Protein AF-A0A7V8LRT5-F1 (afdb_monomer)

Structure (mmCIF, N/CA/C/O backbone):
data_AF-A0A7V8LRT5-F1
#
_entry.id   AF-A0A7V8LRT5-F1
#
loop_
_atom_site.group_PDB
_atom_site.id
_atom_site.type_symbol
_atom_site.label_atom_id
_atom_site.label_alt_id
_atom_site.label_comp_id
_atom_site.label_asym_id
_atom_site.label_entity_id
_atom_site.label_seq_id
_atom_site.pdbx_PDB_ins_code
_atom_site.Cartn_x
_atom_site.Cartn_y
_atom_site.Cartn_z
_atom_site.occupancy
_atom_site.B_iso_or_equiv
_atom_site.auth_seq_id
_atom_site.auth_comp_id
_atom_site.auth_asym_id
_atom_site.auth_atom_id
_atom_site.pdbx_PDB_model_num
ATOM 1 N N . MET A 1 1 ? -10.948 -13.699 -1.703 1.00 36.94 1 MET A N 1
ATOM 2 C CA . MET A 1 1 ? -11.092 -12.407 -0.991 1.00 36.94 1 MET A CA 1
ATOM 3 C C . MET A 1 1 ? -9.729 -11.999 -0.450 1.00 36.94 1 MET A C 1
ATOM 5 O O . MET A 1 1 ? -9.305 -12.529 0.569 1.00 36.94 1 MET A O 1
ATOM 9 N N . SER A 1 2 ? -9.015 -11.124 -1.156 1.00 46.06 2 SER A N 1
ATOM 10 C CA . SER A 1 2 ? -7.728 -10.580 -0.719 1.00 46.06 2 SER A CA 1
ATOM 11 C C . SER A 1 2 ? -7.971 -9.452 0.292 1.00 46.06 2 SER A C 1
ATOM 13 O O . SER A 1 2 ? -8.409 -8.362 -0.050 1.00 46.06 2 SER A O 1
ATOM 15 N N . GLY A 1 3 ? -7.767 -9.752 1.574 1.00 63.62 3 GLY A N 1
ATOM 16 C CA . GLY A 1 3 ? -7.975 -8.839 2.698 1.00 63.62 3 GLY A CA 1
ATOM 17 C C . GLY A 1 3 ? -7.596 -9.521 4.014 1.00 63.62 3 GLY A C 1
ATOM 18 O O . GLY A 1 3 ? -7.470 -10.744 4.063 1.00 63.62 3 GLY A O 1
ATOM 19 N N . VAL A 1 4 ? -7.385 -8.757 5.092 1.00 78.19 4 VAL A N 1
ATOM 20 C CA . VAL A 1 4 ? -7.057 -9.359 6.398 1.00 78.19 4 VAL A CA 1
ATOM 21 C C . VAL A 1 4 ? -8.313 -10.023 6.986 1.00 78.19 4 VAL A C 1
ATOM 23 O O . VAL A 1 4 ? -9.300 -9.319 7.219 1.00 78.19 4 VAL A O 1
ATOM 26 N N . PRO A 1 5 ? -8.308 -11.340 7.284 1.00 85.38 5 PRO A N 1
ATOM 27 C CA . PRO A 1 5 ? -9.491 -12.031 7.793 1.00 85.38 5 PRO A CA 1
ATOM 28 C C . PRO A 1 5 ? -10.059 -11.381 9.062 1.00 85.38 5 PRO A C 1
ATOM 30 O O . PRO A 1 5 ? -9.326 -11.125 10.024 1.00 85.38 5 PRO A O 1
ATOM 33 N N . GLY A 1 6 ? -11.373 -11.134 9.064 1.00 89.56 6 GLY A N 1
ATOM 34 C CA . GLY A 1 6 ? -12.097 -10.469 10.158 1.00 89.56 6 GLY A CA 1
ATOM 35 C C . GLY A 1 6 ? -12.182 -8.940 10.047 1.00 89.56 6 GLY A C 1
ATOM 36 O O . GLY A 1 6 ? -12.824 -8.305 10.889 1.00 89.56 6 GLY A O 1
ATOM 37 N N . TYR A 1 7 ? -11.587 -8.358 9.003 1.00 92.12 7 TYR A N 1
ATOM 38 C CA . TYR A 1 7 ? -11.593 -6.924 8.729 1.00 92.12 7 TYR A CA 1
ATOM 39 C C . TYR A 1 7 ? -12.124 -6.654 7.323 1.00 92.12 7 TYR A C 1
ATOM 41 O O . TYR A 1 7 ? -12.018 -7.492 6.429 1.00 92.12 7 TYR A O 1
ATOM 49 N N . ARG A 1 8 ? -12.732 -5.484 7.128 1.00 93.25 8 ARG A N 1
ATOM 50 C CA . ARG A 1 8 ? -13.261 -5.047 5.833 1.00 93.25 8 ARG A CA 1
ATOM 51 C C . ARG A 1 8 ? -12.863 -3.603 5.580 1.00 93.25 8 ARG A C 1
ATOM 53 O O . ARG A 1 8 ? -12.908 -2.782 6.497 1.00 93.25 8 ARG A O 1
ATOM 60 N N . ALA A 1 9 ? -12.529 -3.302 4.336 1.00 94.50 9 ALA A N 1
ATOM 61 C CA . ALA A 1 9 ? -12.428 -1.936 3.858 1.00 94.50 9 ALA A CA 1
ATOM 62 C C . ALA A 1 9 ? -13.776 -1.478 3.272 1.00 94.50 9 ALA A C 1
ATOM 64 O O . ALA A 1 9 ? -14.638 -2.288 2.922 1.00 94.50 9 ALA A O 1
ATOM 65 N N . SER A 1 10 ? -13.990 -0.172 3.219 1.00 94.44 10 SER A N 1
ATOM 66 C CA . SER A 1 10 ? -15.108 0.468 2.517 1.00 94.44 10 SER A CA 1
ATOM 67 C C . SER A 1 10 ? -14.552 1.355 1.413 1.00 94.44 10 SER A C 1
ATOM 69 O O . SER A 1 10 ? -13.423 1.819 1.541 1.00 94.44 10 SER A O 1
ATOM 71 N N . ALA A 1 11 ? -15.337 1.615 0.366 1.00 93.50 11 ALA A N 1
ATOM 72 C CA . ALA A 1 11 ? -14.891 2.425 -0.769 1.00 93.50 11 ALA A CA 1
ATOM 73 C C . ALA A 1 11 ? -14.444 3.845 -0.364 1.00 93.50 11 ALA A C 1
ATOM 75 O O . ALA A 1 11 ? -13.592 4.426 -1.021 1.00 93.50 11 ALA A O 1
ATOM 76 N N . SER A 1 12 ? -14.938 4.377 0.759 1.00 94.44 12 SER A N 1
ATOM 77 C CA . SER A 1 12 ? -14.547 5.685 1.296 1.00 94.44 12 SER A CA 1
ATOM 78 C C . SER A 1 12 ? -13.233 5.692 2.095 1.00 94.44 12 SER A C 1
ATOM 80 O O . SER A 1 12 ? -12.860 6.723 2.649 1.00 94.44 12 SER A O 1
ATOM 82 N N . GLY A 1 13 ? -12.526 4.562 2.205 1.00 93.25 13 GLY A N 1
ATOM 83 C CA . GLY A 1 13 ? -11.255 4.481 2.936 1.00 93.25 13 GLY A CA 1
ATOM 84 C C . GLY A 1 13 ? -11.390 4.159 4.430 1.00 93.25 13 GLY A C 1
ATOM 85 O O . GLY A 1 13 ? -10.413 4.232 5.178 1.00 93.25 13 GLY A O 1
ATOM 86 N N . LEU A 1 14 ? -12.585 3.790 4.910 1.00 94.69 14 LEU A N 1
ATOM 87 C CA . LEU A 1 14 ? -12.769 3.350 6.298 1.00 94.69 14 LEU A CA 1
ATOM 88 C C . LEU A 1 14 ? -12.472 1.858 6.449 1.00 94.69 14 LEU A C 1
ATOM 90 O O . LEU A 1 14 ? -12.999 1.032 5.698 1.00 94.69 14 LEU A O 1
ATOM 94 N N . ILE A 1 15 ? -11.690 1.516 7.474 1.00 95.62 15 ILE A N 1
ATOM 95 C CA . ILE A 1 15 ? -11.393 0.135 7.858 1.00 95.62 15 ILE A CA 1
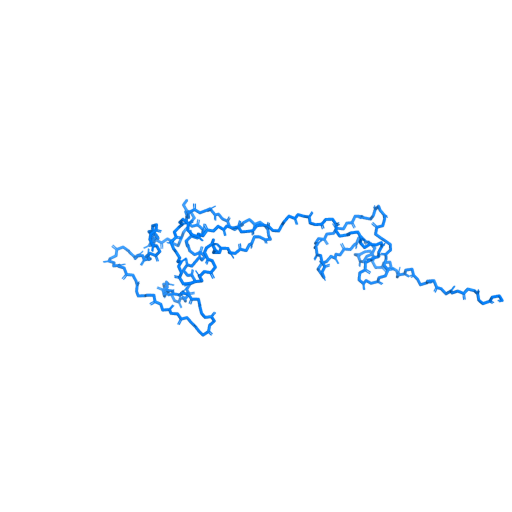ATOM 96 C C . ILE A 1 15 ? -12.227 -0.237 9.081 1.00 95.62 15 ILE A C 1
ATOM 98 O O . ILE A 1 15 ? -12.214 0.461 10.095 1.00 95.62 15 ILE A O 1
ATOM 102 N N . ARG A 1 16 ? -12.944 -1.357 9.004 1.00 94.81 16 ARG A N 1
ATOM 103 C CA . ARG A 1 16 ? -13.814 -1.855 10.075 1.00 94.81 16 ARG A CA 1
ATOM 104 C C . ARG A 1 16 ? -13.458 -3.280 10.467 1.00 94.81 16 ARG A C 1
ATOM 106 O O . ARG A 1 16 ? -13.120 -4.106 9.621 1.00 94.81 16 ARG A O 1
ATOM 113 N N . SER A 1 17 ? -13.560 -3.567 11.758 1.00 93.31 17 SER A N 1
ATOM 114 C CA . SER A 1 17 ? -13.656 -4.937 12.259 1.00 93.31 17 SER A CA 1
ATOM 115 C C . SER A 1 17 ? -15.112 -5.407 12.191 1.00 93.31 17 SER A C 1
ATOM 117 O O . SER A 1 17 ? -15.998 -4.673 11.752 1.00 93.31 17 SER A O 1
ATOM 119 N N . ARG A 1 18 ? -15.392 -6.612 12.697 1.00 90.62 18 ARG A N 1
ATOM 120 C CA . ARG A 1 18 ? -16.772 -7.086 12.886 1.00 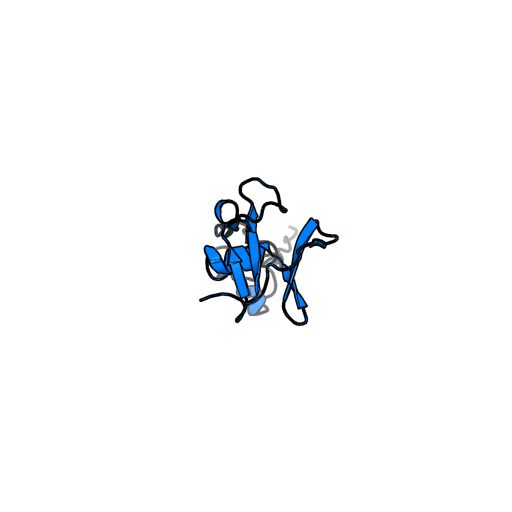90.62 18 ARG A CA 1
ATOM 121 C C . ARG A 1 18 ? -17.632 -6.153 13.754 1.00 90.62 18 ARG A C 1
ATOM 123 O O . ARG A 1 18 ? -18.842 -6.143 13.579 1.00 90.62 18 ARG A O 1
ATOM 130 N N . ARG A 1 19 ? -17.037 -5.420 14.704 1.00 91.69 19 ARG A N 1
ATOM 131 C CA . ARG A 1 19 ? -17.783 -4.672 15.736 1.00 91.69 19 ARG A CA 1
ATOM 132 C C . ARG A 1 19 ? -17.789 -3.158 15.543 1.00 91.69 19 ARG A C 1
ATOM 134 O O . ARG A 1 19 ? -18.681 -2.503 16.060 1.00 91.69 19 ARG A O 1
ATOM 141 N N . ARG A 1 20 ? -16.775 -2.587 14.882 1.00 94.31 20 ARG A N 1
ATOM 142 C CA . ARG A 1 20 ? -16.607 -1.126 14.802 1.00 94.31 20 ARG A CA 1
ATOM 143 C C . ARG A 1 20 ? -15.721 -0.685 13.646 1.00 94.31 20 ARG A C 1
ATOM 145 O O . ARG A 1 20 ?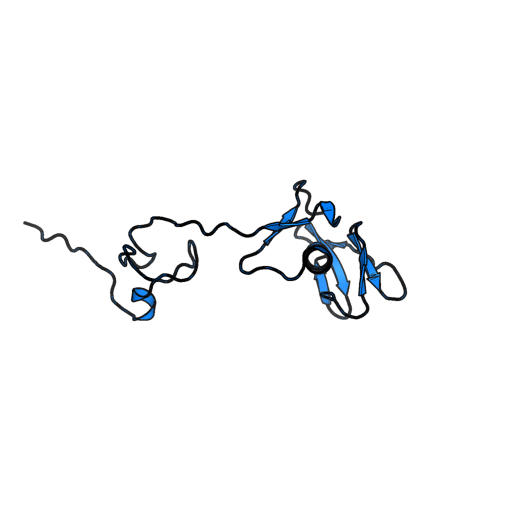 -14.890 -1.458 13.165 1.00 94.31 20 ARG A O 1
ATOM 152 N N . ILE A 1 21 ? -15.837 0.590 13.289 1.00 96.50 21 ILE A N 1
ATOM 153 C CA . ILE A 1 21 ? -14.829 1.304 12.498 1.00 96.50 21 ILE A CA 1
ATOM 154 C C . ILE A 1 21 ? -13.588 1.501 13.375 1.00 96.50 21 ILE A C 1
ATOM 156 O O . ILE A 1 21 ? -13.686 1.830 14.558 1.00 96.50 21 ILE A O 1
ATOM 160 N N . LEU A 1 22 ? -12.414 1.225 12.817 1.00 96.56 22 LEU A N 1
ATOM 161 C CA . LEU A 1 22 ? -11.146 1.341 13.522 1.00 96.56 22 LEU A CA 1
ATOM 162 C C . LEU A 1 22 ? -10.598 2.761 13.407 1.00 96.56 22 LEU A C 1
ATOM 164 O O . LEU A 1 22 ? -10.683 3.387 12.351 1.00 96.56 22 LEU A O 1
ATOM 168 N N . LYS A 1 23 ? -9.984 3.239 14.493 1.00 97.31 23 LYS A N 1
ATOM 169 C CA . LYS A 1 23 ? -9.259 4.509 14.497 1.00 97.31 23 LYS A CA 1
ATOM 170 C C . LYS A 1 23 ? -8.064 4.411 13.551 1.00 97.31 23 LYS A C 1
ATOM 172 O O . LYS A 1 23 ? -7.252 3.491 13.666 1.00 97.31 23 LYS A O 1
ATOM 177 N N . GLN A 1 24 ? -7.971 5.378 12.648 1.00 97.62 24 GLN A N 1
ATOM 178 C CA . GLN A 1 24 ? -6.845 5.554 11.742 1.00 97.62 24 GLN A CA 1
ATOM 179 C C . GLN A 1 24 ? -6.033 6.770 12.190 1.00 97.62 24 GLN A C 1
ATOM 181 O O . GLN A 1 24 ? -6.593 7.705 12.764 1.00 97.62 24 GLN A O 1
ATOM 186 N N . TRP A 1 25 ? -4.729 6.761 11.949 1.00 98.25 25 TRP A N 1
ATOM 187 C CA . TRP A 1 25 ? -3.837 7.878 12.267 1.00 98.25 25 TRP A CA 1
ATOM 188 C C . TRP A 1 25 ? -2.822 8.084 11.148 1.00 98.25 25 TRP A C 1
ATOM 190 O O . TRP A 1 25 ? -2.569 7.167 10.371 1.00 98.25 25 TRP A O 1
ATOM 200 N N . VAL A 1 26 ? -2.251 9.281 11.060 1.00 98.06 26 VAL A N 1
ATOM 201 C CA . VAL A 1 26 ? -1.156 9.588 10.133 1.00 98.06 26 VAL A CA 1
ATOM 202 C C . VAL A 1 26 ? 0.164 9.312 10.848 1.00 98.06 26 VAL A C 1
ATOM 204 O O . VAL A 1 26 ? 0.326 9.697 12.006 1.00 98.06 26 VAL A O 1
ATOM 207 N N . ASP A 1 27 ? 1.072 8.581 10.206 1.00 94.81 27 ASP A N 1
ATOM 208 C CA . ASP A 1 27 ? 2.414 8.336 10.742 1.00 94.81 27 ASP A CA 1
ATOM 209 C C . ASP A 1 27 ? 3.402 9.464 10.385 1.00 94.81 27 ASP A C 1
ATOM 211 O O . ASP A 1 27 ? 3.073 10.385 9.640 1.00 94.81 27 ASP A O 1
ATOM 215 N N . GLY A 1 28 ? 4.640 9.381 10.886 1.00 95.00 28 GLY A N 1
ATOM 216 C CA . GLY A 1 28 ? 5.685 10.374 10.593 1.00 95.00 28 GLY A CA 1
ATOM 217 C C . GLY A 1 28 ? 6.094 10.472 9.115 1.00 95.00 28 GLY A C 1
ATOM 218 O O . GLY A 1 28 ? 6.806 11.397 8.750 1.00 95.00 28 GLY A O 1
ATOM 219 N N . SER A 1 29 ? 5.641 9.548 8.258 1.00 91.94 29 SER A N 1
ATOM 220 C CA . SER A 1 29 ? 5.865 9.578 6.806 1.00 91.94 29 SER A CA 1
ATOM 221 C C . SER A 1 29 ? 4.686 10.161 6.016 1.00 91.94 29 SER A C 1
ATOM 223 O O . SER A 1 29 ? 4.706 10.162 4.784 1.00 91.94 29 SER A O 1
ATOM 225 N N . GLY A 1 30 ? 3.647 10.644 6.707 1.00 95.19 30 GLY A N 1
ATOM 226 C CA . GLY A 1 30 ? 2.452 11.203 6.077 1.00 95.19 30 GLY A CA 1
ATOM 227 C C . GLY A 1 30 ? 1.487 10.145 5.536 1.00 95.19 30 GLY A C 1
ATOM 228 O O . GLY A 1 30 ? 0.655 10.457 4.689 1.00 95.19 30 GLY A O 1
ATOM 229 N N . LEU A 1 31 ? 1.574 8.891 5.995 1.00 95.94 31 LEU A N 1
ATOM 230 C CA . LEU A 1 31 ? 0.714 7.800 5.530 1.00 95.94 31 LEU A CA 1
ATOM 231 C C . LEU A 1 31 ? -0.333 7.429 6.583 1.00 95.94 31 LEU A C 1
ATOM 233 O O . LEU A 1 31 ? -0.016 7.256 7.763 1.00 95.94 31 LEU A O 1
ATOM 237 N N . LYS A 1 32 ? -1.589 7.229 6.154 1.00 97.38 32 LYS A N 1
ATOM 238 C CA . LYS A 1 32 ? -2.640 6.708 7.043 1.00 97.38 32 LYS A CA 1
ATOM 239 C C . LYS A 1 32 ? -2.373 5.250 7.414 1.00 97.38 32 LYS A C 1
ATOM 241 O O . LYS A 1 32 ? -2.184 4.386 6.551 1.00 97.38 32 LYS A O 1
ATOM 246 N N . ARG A 1 33 ? -2.431 4.969 8.713 1.00 97.75 33 ARG A N 1
ATOM 247 C CA . ARG A 1 33 ? -2.299 3.649 9.325 1.00 97.75 33 ARG A CA 1
ATOM 248 C C . ARG A 1 33 ? -3.505 3.292 10.174 1.00 97.75 33 ARG A C 1
ATOM 250 O O . ARG A 1 33 ? -4.227 4.155 10.662 1.00 97.75 33 ARG A O 1
ATOM 257 N N . VAL A 1 34 ? -3.684 1.993 10.366 1.00 97.31 34 VAL A N 1
ATOM 258 C CA . VAL A 1 34 ? -4.684 1.405 11.253 1.00 97.31 34 VAL A CA 1
ATOM 259 C C . VAL A 1 34 ? -4.075 0.223 12.002 1.00 97.31 34 VAL A C 1
ATOM 261 O O . VAL A 1 34 ? -3.285 -0.541 11.443 1.00 97.31 34 VAL A O 1
ATOM 264 N N . GLN A 1 35 ? -4.444 0.056 13.270 1.00 96.88 35 GLN A N 1
ATOM 265 C CA . GLN A 1 35 ? -4.011 -1.084 14.070 1.00 96.88 35 GLN A CA 1
ATOM 266 C C . GLN A 1 35 ? -4.894 -2.280 13.720 1.00 96.88 35 GLN A C 1
ATOM 268 O O . GLN A 1 35 ? -6.102 -2.261 13.968 1.00 96.88 35 GLN A O 1
ATOM 273 N N . ILE A 1 36 ? -4.297 -3.327 13.153 1.00 93.62 36 ILE A N 1
ATOM 274 C CA . ILE A 1 36 ? -4.981 -4.588 12.865 1.00 93.62 36 ILE A CA 1
ATOM 275 C C . ILE A 1 36 ? -4.242 -5.691 13.610 1.00 93.62 36 ILE A C 1
ATOM 277 O O . ILE A 1 36 ? -3.099 -6.012 13.291 1.00 93.62 36 ILE A O 1
ATOM 281 N N . ARG A 1 37 ? -4.922 -6.283 14.597 1.00 89.94 37 ARG A N 1
ATOM 282 C CA . ARG A 1 37 ? -4.323 -7.225 15.554 1.00 89.94 37 ARG A CA 1
ATOM 283 C C . ARG A 1 37 ? -3.111 -6.581 16.250 1.00 89.94 37 ARG A C 1
ATOM 285 O O . ARG A 1 37 ? -3.231 -5.487 16.797 1.00 89.94 37 ARG A O 1
ATOM 292 N N . ASP A 1 38 ? -1.965 -7.242 16.219 1.00 90.44 38 ASP A N 1
ATOM 293 C CA . ASP A 1 38 ? -0.705 -6.865 16.855 1.00 90.44 38 ASP A CA 1
ATOM 294 C C . ASP A 1 38 ? 0.135 -5.884 16.027 1.00 90.44 38 ASP A C 1
ATOM 296 O O . ASP A 1 38 ? 1.139 -5.378 16.523 1.00 90.44 38 ASP A O 1
ATOM 300 N N . ARG A 1 39 ? -0.254 -5.564 14.783 1.00 93.06 39 ARG A N 1
ATOM 301 C CA . ARG A 1 39 ? 0.600 -4.764 13.896 1.00 93.06 39 ARG A CA 1
ATOM 302 C C . ARG A 1 39 ? -0.129 -3.607 13.212 1.00 93.06 39 ARG A C 1
ATOM 304 O O . ARG A 1 39 ? -1.245 -3.779 12.711 1.00 93.06 39 ARG A O 1
ATOM 311 N N . PRO A 1 40 ? 0.531 -2.446 13.078 1.00 95.31 40 PRO A N 1
ATOM 312 C CA . PRO A 1 40 ? 0.021 -1.385 12.235 1.00 95.31 40 PRO A CA 1
ATOM 313 C C . PRO A 1 40 ? 0.052 -1.822 10.763 1.00 95.31 40 PRO A C 1
ATOM 315 O O . PRO A 1 40 ? 0.964 -2.518 10.299 1.00 95.31 40 PRO A O 1
ATOM 318 N N . ARG A 1 41 ? -0.972 -1.419 10.017 1.00 94.88 41 ARG A N 1
ATOM 319 C CA . ARG A 1 41 ? -1.105 -1.628 8.572 1.00 94.88 41 ARG A CA 1
ATOM 320 C C . ARG A 1 41 ? -1.360 -0.292 7.897 1.00 94.88 41 ARG A C 1
ATOM 322 O O . ARG A 1 41 ? -2.051 0.556 8.454 1.00 94.88 41 ARG A O 1
ATOM 329 N N . GLN A 1 42 ? -0.807 -0.115 6.705 1.00 96.12 42 GLN A N 1
ATOM 330 C CA . GLN A 1 42 ? -1.050 1.072 5.894 1.00 96.12 42 GLN A CA 1
ATOM 331 C C . GLN A 1 42 ? -2.409 0.956 5.205 1.00 96.12 42 GLN A C 1
ATOM 333 O O . GLN A 1 42 ? -2.731 -0.075 4.615 1.00 96.12 42 GLN A O 1
ATOM 338 N N . VAL A 1 43 ? -3.206 2.015 5.294 1.00 96.94 43 VAL A N 1
ATOM 339 C CA . VAL A 1 43 ? -4.595 2.017 4.825 1.00 96.94 43 VAL A CA 1
ATOM 340 C C . VAL A 1 43 ? -4.648 1.915 3.305 1.00 96.94 43 VAL A C 1
ATOM 342 O O . VAL A 1 43 ? -5.393 1.088 2.794 1.00 96.94 43 VAL A O 1
ATOM 345 N N . HIS A 1 44 ? -3.803 2.657 2.587 1.00 96.44 44 HIS A N 1
ATOM 346 C CA . HIS A 1 44 ? -3.748 2.611 1.122 1.00 96.44 44 HIS A CA 1
ATOM 347 C C . HIS A 1 44 ? -3.459 1.203 0.578 1.00 96.44 44 HIS A C 1
ATOM 349 O O . HIS A 1 44 ? -4.114 0.768 -0.360 1.00 96.44 44 HIS A O 1
ATOM 355 N N . LEU A 1 45 ? -2.552 0.440 1.204 1.00 95.12 45 LEU A N 1
ATOM 356 C CA . LEU A 1 45 ? -2.270 -0.939 0.786 1.00 95.12 45 LEU A CA 1
ATOM 357 C C . LEU A 1 45 ? -3.458 -1.869 1.044 1.00 95.12 45 LEU A C 1
ATOM 359 O O . LEU A 1 45 ? -3.757 -2.723 0.215 1.00 95.12 45 LEU A O 1
ATOM 363 N N . LEU A 1 46 ? -4.155 -1.707 2.175 1.00 95.38 46 LEU A N 1
ATOM 364 C CA . LEU A 1 46 ? -5.378 -2.471 2.442 1.00 95.38 46 LEU A CA 1
ATOM 365 C C . LEU A 1 46 ? -6.457 -2.162 1.400 1.00 95.38 46 LEU A C 1
ATOM 367 O O . LEU A 1 46 ? -7.130 -3.081 0.937 1.00 95.38 46 LEU A O 1
ATOM 371 N N . MET A 1 47 ? -6.605 -0.889 1.031 1.00 95.62 47 MET A N 1
ATOM 372 C CA . MET A 1 47 ? -7.539 -0.437 0.005 1.00 95.62 47 MET A CA 1
ATOM 373 C C . MET A 1 47 ? -7.194 -1.033 -1.363 1.00 95.62 47 MET A C 1
ATOM 375 O O . MET A 1 47 ? -8.035 -1.712 -1.944 1.00 95.62 47 MET A O 1
ATOM 379 N N . LEU A 1 48 ? -5.952 -0.885 -1.825 1.00 95.06 48 LEU A N 1
ATOM 380 C CA . LEU A 1 48 ? -5.486 -1.430 -3.104 1.00 95.06 48 LEU A CA 1
ATOM 381 C C . LEU A 1 48 ? -5.680 -2.945 -3.194 1.00 95.06 48 LEU A C 1
ATOM 383 O O . LEU A 1 48 ? -6.258 -3.438 -4.154 1.00 95.06 48 LEU A O 1
ATOM 387 N N . VAL A 1 49 ? -5.290 -3.693 -2.159 1.00 92.69 49 VAL A N 1
ATOM 388 C CA . VAL A 1 49 ? -5.457 -5.156 -2.146 1.00 92.69 49 VAL A CA 1
ATOM 389 C C . VAL A 1 49 ? -6.932 -5.577 -2.173 1.00 92.69 49 VAL A C 1
ATOM 391 O O . VAL A 1 49 ? -7.270 -6.617 -2.745 1.00 92.69 49 VAL A O 1
ATOM 394 N N . THR A 1 50 ? -7.808 -4.777 -1.559 1.00 92.62 50 THR A N 1
ATOM 395 C CA . THR A 1 50 ? -9.244 -5.072 -1.476 1.00 92.62 50 THR A CA 1
ATOM 396 C C . THR A 1 50 ? -9.986 -4.718 -2.766 1.00 92.62 50 THR A C 1
ATOM 398 O O . THR A 1 50 ? -10.853 -5.484 -3.178 1.00 92.62 50 THR A O 1
ATOM 401 N N . PHE A 1 51 ? -9.680 -3.570 -3.378 1.00 92.19 51 PHE A N 1
ATOM 402 C CA . PHE A 1 51 ? -10.449 -3.011 -4.498 1.00 92.19 51 PHE A CA 1
ATOM 403 C C . PHE A 1 51 ? -9.761 -3.164 -5.861 1.00 92.19 51 PHE A C 1
ATOM 405 O O . PHE A 1 51 ? -10.452 -3.269 -6.867 1.00 92.19 51 PHE A O 1
ATOM 412 N N . CYS A 1 52 ? -8.428 -3.229 -5.900 1.00 91.62 52 CYS A N 1
ATOM 413 C CA . CYS A 1 52 ? -7.632 -3.374 -7.126 1.00 91.62 52 CYS A CA 1
ATOM 414 C C . CYS A 1 52 ? -7.002 -4.771 -7.266 1.00 91.62 52 CYS A C 1
ATOM 416 O O . CYS A 1 52 ? -6.424 -5.083 -8.302 1.00 91.62 52 CYS A O 1
ATOM 418 N N . GLY A 1 53 ? -7.102 -5.612 -6.232 1.00 90.31 53 GLY A N 1
ATOM 419 C CA . GLY A 1 53 ? -6.514 -6.950 -6.214 1.00 90.31 53 GLY A CA 1
ATOM 420 C C . GLY A 1 53 ? -5.060 -6.983 -5.723 1.00 90.31 53 GLY A C 1
ATOM 421 O O . GLY A 1 53 ? -4.534 -5.977 -5.233 1.00 90.31 53 GLY A O 1
ATOM 422 N N . PRO A 1 54 ? -4.406 -8.160 -5.777 1.00 89.81 54 PRO A N 1
ATOM 423 C CA . PRO A 1 54 ? -3.045 -8.332 -5.277 1.00 89.81 54 PRO A CA 1
ATOM 424 C C . PRO A 1 54 ? -2.071 -7.369 -5.960 1.00 89.81 54 PRO A C 1
ATOM 426 O O . PRO A 1 54 ? -2.286 -6.942 -7.092 1.00 89.81 54 PRO A O 1
ATOM 429 N N . ARG A 1 55 ? -0.990 -7.027 -5.254 1.00 89.19 55 ARG A N 1
ATOM 430 C CA . ARG A 1 55 ? 0.061 -6.167 -5.800 1.00 89.19 55 ARG A CA 1
ATOM 431 C C . ARG A 1 55 ? 0.686 -6.854 -7.026 1.00 89.19 55 ARG A C 1
ATOM 433 O O . ARG A 1 55 ? 1.226 -7.944 -6.840 1.00 89.19 55 ARG A O 1
ATOM 440 N N . PRO A 1 56 ? 0.637 -6.247 -8.225 1.00 85.69 56 PRO A N 1
ATOM 441 C CA . PRO A 1 56 ? 1.337 -6.774 -9.390 1.00 85.69 56 PRO A CA 1
ATOM 442 C C . PRO A 1 56 ? 2.855 -6.674 -9.195 1.00 85.69 56 PRO A C 1
ATOM 444 O O . PRO A 1 56 ? 3.334 -5.855 -8.400 1.00 85.69 56 PRO A O 1
ATOM 447 N N . ASP A 1 57 ? 3.617 -7.482 -9.930 1.00 79.12 57 ASP A N 1
ATOM 448 C CA . ASP A 1 57 ? 5.079 -7.471 -9.857 1.00 79.12 57 ASP A CA 1
ATOM 449 C C . ASP A 1 57 ? 5.635 -6.088 -10.209 1.00 79.12 57 ASP A C 1
ATOM 451 O O . ASP A 1 57 ? 5.245 -5.458 -11.189 1.00 79.12 57 ASP A O 1
ATOM 455 N N . GLY A 1 58 ? 6.508 -5.565 -9.345 1.00 80.31 58 GLY A N 1
ATOM 456 C CA . GLY A 1 58 ? 7.035 -4.202 -9.475 1.00 80.31 58 GLY A CA 1
ATOM 457 C C . GLY A 1 58 ? 6.016 -3.081 -9.216 1.00 80.31 58 GLY A C 1
ATOM 458 O O . GLY A 1 58 ? 6.390 -1.910 -9.251 1.00 80.31 58 GLY A O 1
ATOM 459 N N . GLY A 1 59 ? 4.758 -3.407 -8.901 1.00 85.06 59 GLY A N 1
ATOM 460 C CA . GLY A 1 59 ? 3.700 -2.425 -8.688 1.00 85.06 59 G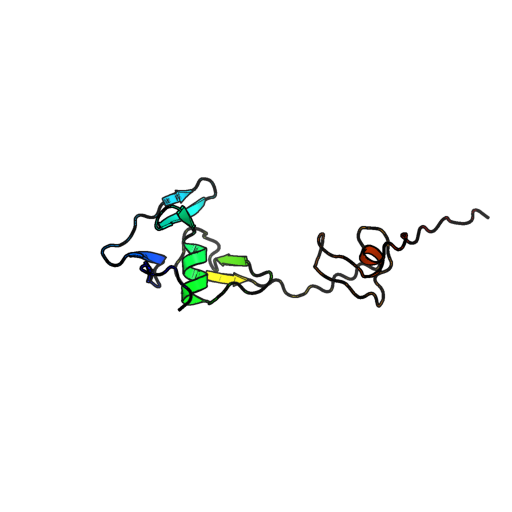LY A CA 1
ATOM 461 C C . GLY A 1 59 ? 3.959 -1.509 -7.491 1.00 85.06 59 GLY A C 1
ATOM 462 O O . GLY A 1 59 ? 4.543 -1.930 -6.492 1.00 85.06 59 GLY A O 1
ATOM 463 N N . PHE A 1 60 ? 3.496 -0.268 -7.537 1.00 90.56 60 PHE A N 1
ATOM 464 C CA . PHE A 1 60 ? 3.584 0.712 -6.454 1.00 90.56 60 PHE A CA 1
ATOM 465 C C . PHE A 1 60 ? 2.248 1.456 -6.289 1.00 90.56 60 PHE A C 1
ATOM 467 O O . PHE A 1 60 ? 1.483 1.560 -7.246 1.00 90.56 60 PHE A O 1
ATOM 474 N N . PRO A 1 61 ? 1.905 1.929 -5.077 1.00 93.56 61 PRO A N 1
ATOM 475 C CA . PRO A 1 61 ? 0.660 2.658 -4.857 1.00 93.56 61 PRO A CA 1
ATOM 476 C C . PRO A 1 61 ? 0.696 4.026 -5.547 1.00 93.56 61 PRO A C 1
ATOM 478 O O . PRO A 1 61 ? 1.670 4.768 -5.406 1.00 93.56 61 PRO A O 1
ATOM 481 N N . VAL A 1 62 ? -0.382 4.368 -6.250 1.00 94.75 62 VAL A N 1
ATOM 482 C CA . VAL A 1 62 ? -0.578 5.671 -6.895 1.00 94.75 62 VAL A CA 1
ATOM 483 C C . VAL A 1 62 ? -1.857 6.309 -6.365 1.00 94.75 62 VAL A C 1
ATOM 485 O O . VAL A 1 62 ? -2.897 5.654 -6.302 1.00 94.75 62 VAL A O 1
ATOM 488 N N . TRP A 1 63 ? -1.754 7.589 -6.001 1.00 96.81 63 TRP A N 1
ATOM 489 C CA . TRP A 1 63 ? -2.881 8.455 -5.659 1.00 96.81 63 TRP A CA 1
ATOM 490 C C . TRP A 1 63 ? -3.167 9.352 -6.855 1.00 96.81 63 TRP A C 1
ATOM 492 O O . TRP A 1 63 ? -2.309 10.157 -7.221 1.00 96.81 63 TRP A O 1
ATOM 502 N N . VAL A 1 64 ? -4.344 9.214 -7.464 1.00 94.75 64 VAL A N 1
ATOM 503 C CA . VAL A 1 64 ? -4.699 9.935 -8.702 1.00 94.75 64 VAL A CA 1
ATOM 504 C C . VAL A 1 64 ? -4.660 11.448 -8.490 1.00 94.75 64 VAL A C 1
ATOM 506 O O . VAL A 1 64 ? -4.139 12.179 -9.326 1.00 94.75 64 VAL A O 1
ATOM 509 N N . ASN A 1 65 ? -5.148 11.919 -7.344 1.00 95.31 65 ASN A N 1
ATOM 510 C CA . ASN A 1 65 ? -5.128 13.334 -6.972 1.00 95.31 65 ASN A CA 1
ATOM 511 C C . ASN A 1 65 ? -3.805 13.814 -6.336 1.00 95.31 65 ASN A C 1
ATOM 513 O O . ASN A 1 65 ? -3.714 14.972 -5.935 1.00 95.31 65 ASN A O 1
ATOM 517 N N . GLY A 1 66 ? -2.807 12.938 -6.177 1.00 94.38 66 GLY A N 1
ATOM 518 C CA . GLY A 1 66 ? -1.537 13.244 -5.507 1.00 94.38 66 GLY A CA 1
ATOM 519 C C . GLY A 1 66 ? -1.593 13.355 -3.973 1.00 94.38 66 GLY A C 1
ATOM 520 O O . GLY A 1 66 ? -0.540 13.419 -3.336 1.00 94.38 66 GLY A O 1
ATOM 521 N N . ASP A 1 67 ? -2.776 13.323 -3.352 1.00 94.69 67 ASP A N 1
ATOM 522 C CA . ASP A 1 67 ? -2.944 13.389 -1.898 1.00 94.69 67 ASP A CA 1
ATOM 523 C C . ASP A 1 67 ? -2.874 11.997 -1.257 1.00 94.69 67 ASP A C 1
ATOM 525 O O . ASP A 1 67 ? -3.812 11.199 -1.313 1.00 94.69 67 ASP A O 1
ATOM 529 N N . ARG A 1 68 ? -1.773 11.741 -0.541 1.00 95.06 68 ARG A N 1
ATOM 530 C CA . ARG A 1 68 ? -1.509 10.475 0.165 1.00 95.06 68 ARG A CA 1
ATOM 531 C C . ARG A 1 68 ? -2.483 10.178 1.313 1.00 95.06 68 ARG A C 1
ATOM 533 O O . ARG A 1 68 ? -2.533 9.050 1.825 1.00 95.06 68 ARG A O 1
ATOM 540 N N . LEU A 1 69 ? -3.254 11.169 1.754 1.00 95.75 69 LEU A N 1
ATOM 541 C CA . LEU A 1 69 ? -4.252 11.020 2.807 1.00 95.75 69 LEU A CA 1
ATOM 542 C C . LEU A 1 69 ? -5.634 10.651 2.252 1.00 95.75 69 LEU A C 1
ATOM 544 O O . LEU A 1 69 ? -6.424 10.046 2.994 1.00 95.75 69 LEU A O 1
ATOM 548 N N . ASP A 1 70 ? -5.914 10.918 0.976 1.00 96.88 70 ASP A N 1
ATOM 549 C CA . ASP A 1 70 ? -7.156 10.524 0.311 1.00 96.88 70 ASP A CA 1
ATOM 550 C C . ASP A 1 70 ? -7.081 9.067 -0.161 1.00 96.88 70 ASP A C 1
ATOM 552 O O . ASP A 1 70 ? -6.637 8.739 -1.257 1.00 96.88 70 ASP A O 1
ATOM 556 N N . ASN A 1 71 ? -7.519 8.163 0.713 1.00 96.88 71 ASN A N 1
ATOM 557 C CA . ASN A 1 71 ? -7.468 6.722 0.481 1.00 96.88 71 ASN A CA 1
ATOM 558 C C . ASN A 1 71 ? -8.825 6.146 0.062 1.00 96.88 71 ASN A C 1
ATOM 560 O O . ASN A 1 71 ? -9.122 4.995 0.384 1.00 96.88 71 ASN A O 1
ATOM 564 N N . ARG A 1 72 ? -9.670 6.941 -0.607 1.00 97.38 72 ARG A N 1
ATOM 565 C CA . ARG A 1 72 ? -10.870 6.426 -1.279 1.00 97.38 72 ARG A CA 1
ATOM 566 C C . ARG A 1 72 ? -10.465 5.452 -2.388 1.00 97.38 72 ARG A C 1
ATOM 568 O O . ARG A 1 72 ? -9.433 5.630 -3.025 1.00 97.38 72 ARG A O 1
ATOM 575 N N . ALA A 1 73 ? -11.276 4.423 -2.619 1.00 95.81 73 ALA A N 1
ATOM 576 C CA . ALA A 1 73 ? -10.984 3.374 -3.598 1.00 95.81 73 ALA A CA 1
ATOM 577 C C . ALA A 1 73 ? -10.822 3.933 -5.020 1.00 95.81 73 ALA A C 1
ATOM 579 O O . ALA A 1 73 ? -9.925 3.514 -5.735 1.00 95.81 73 ALA A O 1
ATOM 580 N N . GLU A 1 74 ? -11.642 4.918 -5.392 1.00 95.62 74 GLU A N 1
ATOM 581 C CA . GLU A 1 74 ? -11.578 5.602 -6.692 1.00 95.62 74 GLU A CA 1
ATOM 582 C C . GLU A 1 74 ? -10.290 6.415 -6.906 1.00 95.62 74 GLU A C 1
ATOM 584 O O . GLU A 1 74 ? -9.928 6.702 -8.041 1.00 95.62 74 GLU A O 1
ATOM 589 N N . ASN A 1 75 ? -9.590 6.776 -5.826 1.00 96.75 75 ASN A N 1
ATOM 590 C CA . ASN A 1 75 ? -8.372 7.580 -5.883 1.00 96.75 75 ASN A CA 1
ATOM 591 C C . ASN A 1 75 ? -7.092 6.727 -5.870 1.00 96.75 75 ASN A C 1
ATOM 593 O O . ASN A 1 75 ? -5.993 7.273 -5.941 1.00 96.75 75 ASN A O 1
ATOM 597 N N . LEU A 1 76 ? -7.214 5.402 -5.750 1.00 96.25 76 LEU A N 1
ATOM 598 C CA . LEU A 1 76 ? -6.088 4.490 -5.575 1.00 96.25 76 LEU A CA 1
ATOM 599 C C . LEU A 1 76 ? -5.995 3.489 -6.723 1.00 96.25 76 LEU A C 1
ATOM 601 O O . LEU A 1 76 ? -6.969 2.825 -7.064 1.00 96.25 76 LEU A O 1
ATOM 605 N N . LEU A 1 77 ? -4.786 3.318 -7.252 1.00 95.62 77 LEU A N 1
ATOM 606 C CA . LEU A 1 77 ? -4.472 2.270 -8.222 1.00 95.62 77 LEU A CA 1
ATOM 607 C C . LEU A 1 77 ? -3.041 1.751 -8.062 1.00 95.62 77 LEU A C 1
ATOM 609 O O . LEU A 1 77 ? -2.177 2.408 -7.472 1.00 95.62 77 LEU A O 1
ATOM 613 N N . TRP A 1 78 ? -2.796 0.546 -8.577 1.00 92.62 78 TRP A N 1
ATOM 614 C CA . TRP A 1 78 ? -1.442 0.026 -8.727 1.00 92.62 78 TRP A CA 1
ATOM 615 C C . TRP A 1 78 ? -0.802 0.658 -9.960 1.00 92.62 78 TRP A C 1
ATOM 617 O O . TRP A 1 78 ? -1.203 0.368 -11.083 1.00 92.62 78 TRP A O 1
ATOM 627 N N . GLY A 1 79 ? 0.199 1.508 -9.755 1.00 88.69 79 GLY A N 1
ATOM 628 C CA . GLY A 1 79 ? 1.115 1.890 -10.821 1.00 88.69 79 GLY A CA 1
ATOM 629 C C . GLY A 1 79 ? 2.062 0.730 -11.082 1.00 88.69 79 GLY A C 1
ATOM 630 O O . GLY A 1 79 ? 2.671 0.219 -10.146 1.00 88.69 79 GLY A O 1
ATOM 631 N N . VAL A 1 80 ? 2.181 0.297 -12.330 1.00 82.88 80 VAL A N 1
ATOM 632 C CA . VAL A 1 80 ? 3.211 -0.652 -12.757 1.00 82.88 80 VAL A CA 1
ATOM 633 C C . VAL A 1 80 ? 4.147 0.136 -13.660 1.00 82.88 80 VAL A C 1
ATOM 635 O O . VAL A 1 80 ? 3.655 0.801 -14.572 1.00 82.88 80 VAL A O 1
ATOM 638 N N . PRO A 1 81 ? 5.464 0.152 -13.401 1.00 65.75 81 PRO A N 1
ATOM 639 C CA . PRO A 1 81 ? 6.373 0.770 -14.348 1.00 65.75 81 PRO A CA 1
ATOM 640 C C . PRO A 1 81 ? 6.255 0.010 -15.669 1.00 65.75 81 PRO A C 1
ATOM 642 O O . PRO A 1 81 ? 6.335 -1.220 -15.675 1.00 65.75 81 PRO A O 1
ATOM 645 N N . GLU A 1 82 ? 6.071 0.725 -16.780 1.00 55.12 82 GLU A N 1
ATOM 646 C CA . GLU A 1 82 ? 6.256 0.082 -18.075 1.00 55.12 82 GLU A CA 1
ATOM 647 C C . GLU A 1 82 ? 7.676 -0.492 -18.132 1.00 55.12 82 GLU A C 1
ATOM 649 O O . GLU A 1 82 ? 8.608 0.118 -17.586 1.00 55.12 82 GLU A O 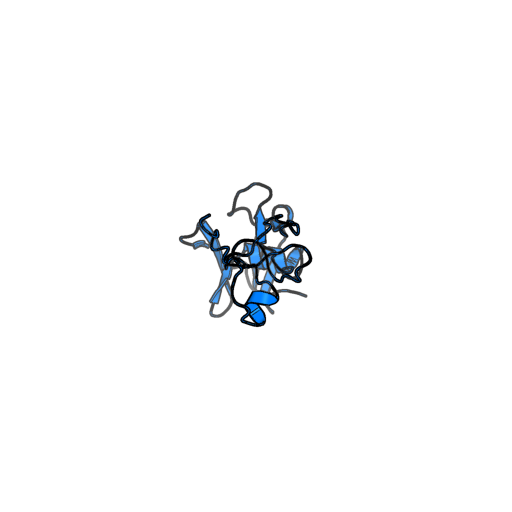1
ATOM 654 N N . PRO A 1 83 ? 7.873 -1.668 -18.748 1.00 50.78 83 PRO A N 1
ATOM 655 C CA . PRO A 1 83 ? 9.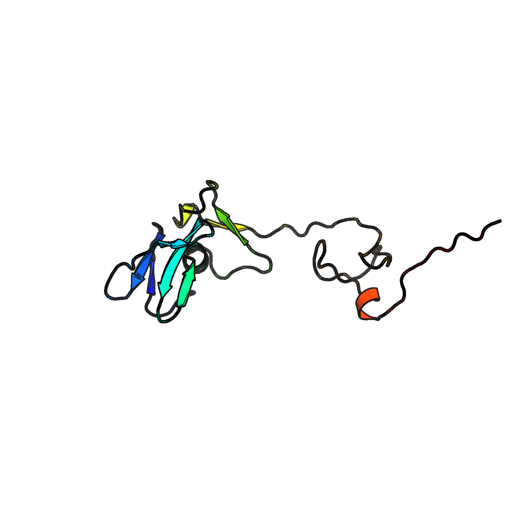207 -2.182 -18.991 1.00 50.78 83 PRO A CA 1
ATOM 656 C C . PRO A 1 83 ? 9.952 -1.197 -19.900 1.00 50.78 83 PRO A C 1
ATOM 658 O O . PRO A 1 83 ? 9.850 -1.237 -21.121 1.00 50.78 83 PRO A O 1
ATOM 661 N N . VAL A 1 84 ? 10.711 -0.280 -19.298 1.00 47.31 84 VAL A N 1
ATOM 662 C CA . VAL A 1 84 ? 11.568 0.634 -20.046 1.00 47.31 84 VAL A CA 1
ATOM 663 C C . VAL A 1 84 ? 12.745 -0.178 -20.568 1.00 47.31 84 VAL A C 1
ATOM 665 O O . VAL A 1 84 ? 13.607 -0.624 -19.802 1.00 47.31 84 VAL A O 1
ATOM 668 N N . VAL A 1 85 ? 12.805 -0.347 -21.886 1.00 49.22 85 VAL A N 1
ATOM 669 C CA . VAL A 1 85 ? 13.993 -0.846 -22.581 1.00 49.22 85 VAL A CA 1
ATOM 670 C C . VAL A 1 85 ? 15.072 0.237 -22.485 1.00 49.22 85 VAL A C 1
ATOM 672 O O . VAL A 1 85 ? 15.214 1.084 -23.360 1.00 49.22 85 VAL A O 1
ATOM 675 N N . VAL A 1 86 ? 15.806 0.283 -21.369 1.00 47.88 86 VAL A N 1
ATOM 676 C CA . VAL A 1 86 ? 16.935 1.218 -21.231 1.00 47.88 86 VAL A CA 1
ATOM 677 C C . VAL A 1 86 ? 18.057 0.724 -22.145 1.00 47.88 86 VAL A C 1
ATOM 679 O O . VAL A 1 86 ? 18.703 -0.276 -21.815 1.00 47.88 86 VAL A O 1
ATOM 682 N N . ARG A 1 87 ? 18.262 1.416 -23.274 1.00 51.44 87 ARG A N 1
ATOM 683 C CA . ARG A 1 87 ? 19.348 1.215 -24.250 1.00 51.44 87 ARG A CA 1
ATOM 684 C C . ARG A 1 87 ? 20.692 1.699 -23.695 1.00 51.44 87 ARG A C 1
ATOM 686 O O . ARG A 1 87 ? 21.298 2.620 -24.220 1.00 51.44 87 ARG A O 1
ATOM 693 N N . SER A 1 88 ? 21.120 1.128 -22.577 1.00 61.12 88 SER A N 1
ATOM 694 C CA . SER A 1 88 ? 22.535 1.183 -22.222 1.00 61.12 88 SER A CA 1
ATOM 695 C C . SER A 1 88 ? 23.212 0.070 -23.005 1.00 61.12 88 SER A C 1
ATOM 697 O O . SER A 1 88 ? 22.786 -1.077 -22.882 1.00 61.12 88 SER A O 1
ATOM 699 N N . GLU A 1 89 ? 24.228 0.395 -23.801 1.00 72.69 89 GLU A N 1
ATOM 700 C CA . GLU A 1 89 ? 25.047 -0.605 -24.501 1.00 72.69 89 GLU A CA 1
ATOM 701 C C . GLU A 1 89 ? 25.867 -1.449 -23.518 1.00 72.69 89 GLU A C 1
ATOM 703 O O . GLU A 1 89 ? 26.304 -2.541 -23.864 1.00 72.69 89 GLU A O 1
ATOM 708 N N . VAL A 1 90 ? 26.023 -0.981 -22.272 1.00 77.12 90 VAL A N 1
ATOM 709 C CA . VAL A 1 90 ? 26.791 -1.657 -21.222 1.00 77.12 90 VAL A CA 1
ATOM 710 C C . VAL A 1 90 ? 26.034 -1.783 -19.895 1.00 77.12 90 VAL A C 1
ATOM 712 O O . VAL A 1 90 ? 25.172 -0.969 -19.552 1.00 77.12 90 VAL A O 1
ATOM 715 N N . CYS A 1 91 ? 26.337 -2.829 -19.128 1.00 79.69 91 CYS A N 1
ATOM 716 C CA . CYS A 1 91 ? 25.813 -3.066 -17.785 1.00 79.69 91 CYS A CA 1
ATOM 717 C C . CYS A 1 91 ? 26.571 -2.221 -16.743 1.00 79.69 91 CYS A C 1
ATOM 719 O O . CYS A 1 91 ? 27.634 -1.672 -17.023 1.00 79.69 91 CYS A O 1
ATOM 721 N N . SER A 1 92 ? 26.078 -2.159 -15.501 1.00 75.94 92 SER A N 1
ATOM 722 C CA . SER A 1 92 ? 26.726 -1.407 -14.408 1.00 75.94 92 SER A CA 1
ATOM 723 C C . SER A 1 92 ? 28.120 -1.917 -14.013 1.00 75.94 92 SER A C 1
ATOM 725 O O . SER A 1 92 ? 28.848 -1.208 -13.324 1.00 75.94 92 SER A O 1
ATOM 727 N N . ARG A 1 93 ? 28.489 -3.134 -14.431 1.00 75.50 93 ARG A N 1
ATOM 728 C CA . ARG A 1 93 ? 29.831 -3.710 -14.274 1.00 75.50 93 ARG A CA 1
ATOM 729 C C . ARG A 1 93 ? 30.698 -3.608 -15.534 1.00 75.50 93 ARG A C 1
ATOM 731 O O . ARG A 1 93 ? 31.846 -4.014 -15.456 1.00 75.50 93 ARG A O 1
ATOM 738 N N . GLY A 1 94 ? 30.192 -3.070 -16.651 1.00 78.88 94 GLY A N 1
ATOM 739 C CA . GLY A 1 94 ? 30.958 -2.902 -17.896 1.00 78.88 94 GLY A CA 1
ATOM 740 C C . GLY A 1 94 ? 30.846 -4.049 -18.913 1.00 78.88 94 GLY A C 1
ATOM 741 O O . GLY A 1 94 ? 31.720 -4.205 -19.756 1.00 78.88 94 GLY A O 1
ATOM 742 N N . HIS A 1 95 ? 29.801 -4.881 -18.854 1.00 85.12 95 HIS A N 1
ATOM 743 C CA . HIS A 1 95 ? 29.536 -5.900 -19.887 1.00 85.12 95 HIS A CA 1
ATOM 744 C C . HIS A 1 95 ? 28.653 -5.350 -20.999 1.00 85.12 95 HIS A C 1
ATOM 746 O O . HIS A 1 95 ? 27.669 -4.683 -20.688 1.00 85.12 95 HIS A O 1
ATOM 752 N N . ALA A 1 96 ? 28.931 -5.700 -22.256 1.00 82.44 96 ALA A N 1
ATOM 753 C CA . ALA A 1 96 ? 28.047 -5.388 -23.377 1.00 82.44 96 ALA A CA 1
ATOM 754 C C . ALA A 1 96 ? 26.643 -5.992 -23.171 1.00 82.44 96 ALA A C 1
ATOM 756 O O . ALA A 1 96 ? 26.500 -7.138 -22.739 1.00 82.44 96 ALA A O 1
ATOM 757 N N . LEU A 1 97 ? 25.609 -5.197 -23.450 1.00 75.50 97 LEU A N 1
ATOM 758 C CA . LEU A 1 97 ? 24.198 -5.578 -23.339 1.00 75.50 97 LEU A CA 1
ATOM 759 C C . LEU A 1 97 ? 23.527 -5.826 -24.693 1.00 75.50 97 LEU A C 1
ATOM 761 O O . LEU A 1 97 ? 22.359 -6.218 -24.715 1.00 75.50 97 LEU A O 1
ATOM 765 N N . ASP A 1 98 ? 24.236 -5.617 -25.804 1.00 72.56 98 ASP A N 1
ATOM 766 C CA . ASP A 1 98 ? 23.720 -5.937 -27.133 1.00 72.56 98 ASP A CA 1
ATOM 767 C C . ASP A 1 98 ? 23.457 -7.447 -27.250 1.00 72.56 98 ASP A C 1
ATOM 769 O O . ASP A 1 98 ? 24.346 -8.269 -27.027 1.00 72.56 98 ASP A O 1
ATOM 773 N N . GLY A 1 99 ? 22.196 -7.815 -27.489 1.00 68.31 99 GLY A N 1
ATOM 774 C CA . GLY A 1 99 ? 21.734 -9.207 -27.506 1.00 68.31 99 GLY A CA 1
ATOM 775 C C . GLY A 1 99 ? 21.807 -9.964 -26.168 1.00 68.31 99 GLY A C 1
ATOM 776 O O . GLY A 1 99 ? 21.514 -11.159 -26.140 1.00 68.31 99 GLY A O 1
ATOM 777 N N . ALA A 1 100 ? 22.177 -9.318 -25.056 1.00 73.25 100 ALA A N 1
ATOM 778 C CA . ALA A 1 100 ? 22.378 -10.001 -23.778 1.00 73.25 100 ALA A CA 1
ATOM 779 C C . ALA A 1 100 ? 21.060 -10.256 -23.028 1.00 73.25 100 ALA A C 1
ATOM 781 O O . ALA A 1 100 ? 20.269 -9.340 -22.785 1.00 73.25 100 ALA A O 1
ATOM 782 N N . GLU A 1 101 ? 20.867 -11.487 -22.547 1.00 80.25 101 GLU A N 1
ATOM 783 C CA . GLU A 1 101 ? 19.787 -11.796 -21.608 1.00 80.25 101 GLU A CA 1
ATOM 784 C C . GLU A 1 101 ? 20.009 -11.044 -20.280 1.00 80.25 101 GLU A C 1
ATOM 786 O O . GLU A 1 101 ? 21.082 -11.113 -19.664 1.00 80.25 101 GLU A O 1
ATOM 791 N N . CYS A 1 102 ? 18.994 -10.287 -19.852 1.00 79.12 102 CYS A N 1
ATOM 792 C CA . CYS A 1 102 ? 19.042 -9.431 -18.668 1.00 79.12 102 CYS A CA 1
ATOM 793 C C . CYS A 1 102 ? 17.814 -9.630 -17.777 1.00 79.12 102 CYS A C 1
ATOM 795 O O . CYS A 1 102 ? 16.686 -9.684 -18.263 1.00 79.12 102 CYS A O 1
ATOM 797 N N . TRP A 1 103 ? 18.031 -9.608 -16.461 1.00 82.62 103 TRP A N 1
ATOM 798 C CA . TRP A 1 103 ? 16.976 -9.615 -15.445 1.00 82.62 103 TRP A CA 1
ATOM 799 C C . TRP A 1 103 ? 16.981 -8.305 -14.645 1.00 82.62 103 TRP A C 1
ATOM 801 O O . TRP A 1 103 ? 18.038 -7.736 -14.371 1.00 82.62 103 TRP A O 1
ATOM 811 N N . GLY A 1 104 ? 15.803 -7.823 -14.236 1.00 69.44 104 GLY A N 1
ATOM 812 C CA . GLY A 1 104 ? 15.653 -6.575 -13.469 1.00 69.44 104 GLY A CA 1
ATOM 813 C C . GLY A 1 104 ? 15.788 -5.284 -14.301 1.00 69.44 104 GLY A C 1
ATOM 814 O O . GLY A 1 104 ? 16.025 -5.314 -15.507 1.00 69.44 104 GLY A O 1
ATOM 815 N N . ALA A 1 105 ? 15.620 -4.119 -1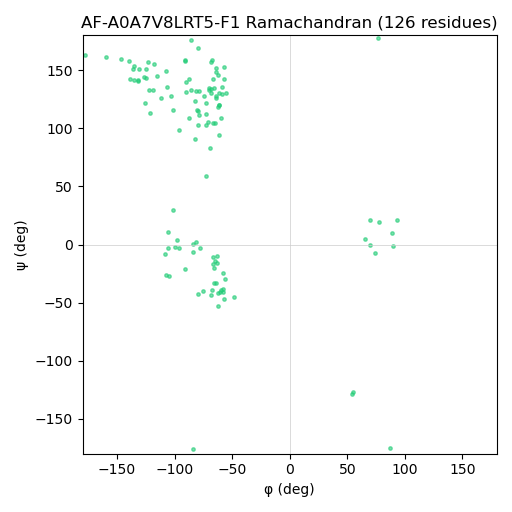3.660 1.00 64.88 105 ALA A N 1
ATOM 816 C CA . ALA A 1 105 ? 15.580 -2.811 -14.332 1.00 64.88 105 ALA A CA 1
ATOM 817 C C . ALA A 1 105 ? 16.409 -1.726 -13.616 1.00 64.88 105 ALA A C 1
ATOM 819 O O . ALA A 1 105 ? 16.620 -1.773 -12.400 1.00 64.88 105 ALA A O 1
ATOM 820 N N . GLY A 1 106 ? 16.869 -0.723 -14.378 1.00 65.19 106 GLY A N 1
ATOM 821 C CA . GLY A 1 106 ? 17.665 0.401 -13.870 1.00 65.19 106 GLY A CA 1
ATOM 822 C C . GLY A 1 106 ? 18.913 -0.057 -13.106 1.00 65.19 106 GLY A C 1
ATOM 823 O O . GLY A 1 106 ? 19.658 -0.912 -13.577 1.00 65.19 106 GLY A O 1
ATOM 824 N N . ARG A 1 107 ? 19.109 0.466 -11.888 1.00 56.75 107 ARG A N 1
ATOM 825 C CA . ARG A 1 107 ? 20.232 0.100 -10.996 1.00 56.75 107 ARG A CA 1
ATOM 826 C C . ARG A 1 107 ? 20.201 -1.345 -10.474 1.00 56.75 107 ARG A C 1
ATOM 828 O O . ARG A 1 107 ? 21.156 -1.775 -9.839 1.00 56.75 107 ARG A O 1
ATOM 835 N N . HIS A 1 108 ? 19.096 -2.063 -10.676 1.00 68.25 108 HIS A N 1
ATOM 836 C CA . HIS A 1 108 ? 18.911 -3.450 -10.237 1.00 68.25 108 HIS A CA 1
ATOM 837 C C . HIS A 1 108 ? 18.998 -4.449 -11.403 1.00 68.25 108 HIS A C 1
ATOM 839 O O . HIS A 1 108 ? 18.642 -5.612 -11.236 1.00 68.25 108 HIS A O 1
ATOM 845 N N . ARG A 1 109 ? 19.437 -4.000 -12.587 1.00 74.50 109 ARG A N 1
ATOM 846 C CA . ARG A 1 109 ? 19.663 -4.855 -13.755 1.00 74.50 109 ARG A CA 1
ATOM 847 C C . ARG A 1 109 ? 20.878 -5.763 -13.542 1.00 74.50 109 ARG A C 1
ATOM 8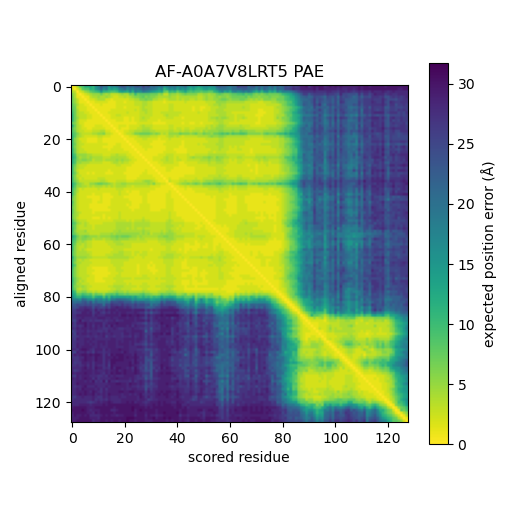49 O O . ARG A 1 109 ? 21.947 -5.285 -13.169 1.00 74.50 109 ARG A O 1
ATOM 856 N N . ILE A 1 110 ? 20.720 -7.048 -13.843 1.00 81.19 110 ILE A N 1
ATOM 857 C CA . ILE A 1 110 ? 21.764 -8.077 -13.815 1.00 81.19 110 ILE A CA 1
ATOM 858 C C . ILE A 1 110 ? 21.782 -8.754 -15.194 1.00 81.19 110 ILE A C 1
ATOM 860 O O . ILE A 1 110 ? 20.755 -9.275 -15.621 1.00 81.19 110 ILE A O 1
ATOM 864 N N . CYS A 1 111 ? 22.915 -8.737 -15.903 1.00 86.69 111 CYS A N 1
ATOM 865 C CA . CYS A 1 111 ? 23.080 -9.457 -17.176 1.00 86.69 111 CYS A CA 1
ATOM 866 C C . CYS A 1 111 ? 23.635 -10.876 -16.962 1.00 86.69 111 CYS A C 1
ATOM 868 O O . CYS A 1 111 ? 24.281 -11.139 -15.945 1.00 86.69 111 CYS A O 1
ATOM 870 N N . ARG A 1 112 ? 23.433 -11.781 -17.931 1.00 85.00 112 ARG A N 1
ATOM 871 C CA . ARG A 1 112 ? 23.977 -13.159 -17.938 1.00 85.00 112 ARG A CA 1
ATOM 872 C C . ARG A 1 112 ? 25.477 -13.218 -17.622 1.00 85.00 112 ARG A C 1
ATOM 874 O O . ARG A 1 112 ? 25.869 -13.963 -16.731 1.00 85.00 112 ARG A O 1
ATOM 881 N N . ALA A 1 113 ? 26.284 -12.339 -18.222 1.00 84.88 113 ALA A N 1
ATOM 882 C CA . ALA A 1 113 ? 27.724 -12.232 -17.955 1.00 84.88 113 ALA A CA 1
ATOM 883 C C . ALA A 1 113 ? 28.058 -11.947 -16.473 1.00 84.88 113 ALA A C 1
ATOM 885 O O . ALA A 1 113 ? 28.992 -12.529 -15.924 1.00 84.88 113 ALA A O 1
ATOM 886 N N . CYS A 1 114 ? 27.262 -11.114 -15.788 1.00 85.69 114 CYS A N 1
ATOM 887 C CA . CYS A 1 114 ? 27.407 -10.875 -14.347 1.00 85.69 114 CYS A CA 1
ATOM 888 C C . CYS A 1 114 ? 27.096 -12.116 -13.503 1.00 85.69 114 CYS A C 1
ATOM 890 O O . CYS A 1 114 ? 27.680 -12.260 -12.428 1.00 85.69 114 CYS A O 1
ATOM 892 N N . VAL A 1 115 ? 26.153 -12.956 -13.943 1.00 84.25 115 VAL A N 1
ATOM 893 C CA . VAL A 1 115 ? 25.782 -14.201 -13.250 1.00 84.25 115 VAL A CA 1
ATOM 894 C C . VAL A 1 115 ? 26.851 -15.268 -13.462 1.00 84.25 115 VAL A C 1
ATOM 896 O O . VAL A 1 115 ? 27.216 -15.956 -12.515 1.00 84.25 115 VAL A O 1
ATOM 899 N N . ASP A 1 116 ? 27.392 -15.352 -14.675 1.00 84.69 116 ASP A N 1
ATOM 900 C CA . ASP A 1 116 ? 28.420 -16.328 -15.052 1.00 84.69 116 ASP A CA 1
ATOM 901 C C . ASP A 1 116 ? 29.823 -15.948 -14.559 1.00 84.69 116 ASP A C 1
ATOM 903 O O . ASP A 1 116 ? 30.773 -16.705 -14.740 1.00 84.69 116 ASP A O 1
ATOM 907 N N . GLY A 1 117 ? 29.968 -14.780 -13.923 1.00 85.06 117 GLY A N 1
ATOM 908 C CA . GLY A 1 117 ? 31.248 -14.304 -13.401 1.00 85.06 117 GLY A CA 1
ATOM 909 C C . GLY A 1 117 ? 32.246 -13.922 -14.495 1.00 85.06 117 GLY A C 1
ATOM 910 O O . GLY A 1 117 ? 33.448 -13.885 -14.241 1.00 85.06 117 GLY A O 1
ATOM 911 N N . VAL A 1 118 ? 31.763 -13.633 -15.705 1.00 82.00 118 VAL A N 1
ATOM 912 C CA . VAL A 1 118 ? 32.602 -13.209 -16.828 1.00 82.00 118 VAL A CA 1
ATOM 913 C C . VAL A 1 118 ? 33.216 -11.843 -16.489 1.00 82.00 118 VAL A C 1
ATOM 915 O O . VAL A 1 118 ? 32.500 -10.964 -15.995 1.00 82.00 118 VAL A O 1
ATOM 918 N N . PRO A 1 119 ? 34.521 -11.620 -16.715 1.00 79.75 119 PRO A N 1
ATOM 919 C CA . PRO A 1 119 ? 35.133 -10.310 -16.508 1.00 79.75 119 PRO A CA 1
ATOM 920 C C . PRO A 1 119 ? 34.548 -9.261 -17.472 1.00 79.75 119 PRO A C 1
ATOM 922 O O . PRO A 1 119 ? 34.075 -9.614 -18.554 1.00 79.75 119 PRO A O 1
ATOM 925 N N . PRO A 1 120 ? 34.523 -7.972 -17.093 1.00 79.31 120 PRO A N 1
ATOM 926 C CA . PRO A 1 120 ? 34.041 -6.921 -17.981 1.00 79.31 120 PRO A CA 1
ATOM 927 C C . PRO A 1 120 ? 34.979 -6.710 -19.166 1.00 79.31 120 PRO A C 1
ATOM 929 O O . PRO A 1 120 ? 36.170 -7.016 -19.089 1.00 79.31 120 PRO A O 1
ATOM 932 N N . ILE A 1 121 ? 34.433 -6.158 -20.249 1.00 69.06 121 ILE A N 1
ATOM 933 C CA . ILE A 1 121 ? 35.238 -5.757 -21.400 1.00 69.06 121 ILE A CA 1
ATOM 934 C C . ILE A 1 121 ? 35.993 -4.500 -20.969 1.00 69.06 121 ILE A C 1
ATOM 936 O O . ILE A 1 121 ? 35.411 -3.425 -20.836 1.00 69.06 121 ILE A O 1
ATOM 940 N N . VAL A 1 122 ? 37.276 -4.660 -20.657 1.00 62.50 122 VAL A N 1
ATOM 941 C CA . VAL A 1 122 ? 38.195 -3.547 -20.436 1.00 62.50 122 VAL A CA 1
ATOM 942 C C . VAL A 1 122 ? 38.934 -3.318 -21.744 1.00 62.50 122 VAL A C 1
ATOM 944 O O . VAL A 1 122 ? 39.882 -4.033 -22.056 1.00 62.50 122 VAL A O 1
ATOM 947 N N . ASP A 1 123 ? 38.488 -2.344 -22.532 1.00 59.56 123 ASP A N 1
ATOM 948 C CA . ASP A 1 123 ? 39.320 -1.847 -23.624 1.00 59.56 123 ASP A CA 1
ATOM 949 C C . ASP A 1 123 ? 40.550 -1.184 -22.989 1.00 59.56 123 ASP A C 1
ATOM 951 O O . ASP A 1 123 ? 40.468 -0.095 -22.418 1.00 59.56 123 ASP A O 1
ATOM 955 N N . LEU A 1 124 ? 41.701 -1.855 -23.042 1.00 46.38 124 LEU A N 1
ATOM 956 C CA . LEU A 1 124 ? 42.977 -1.153 -22.993 1.00 46.38 124 LEU A CA 1
ATOM 957 C C . LEU A 1 124 ? 43.205 -0.626 -24.412 1.00 46.38 124 LEU A C 1
ATOM 959 O O . LEU A 1 124 ? 43.350 -1.449 -25.317 1.00 46.38 124 LEU A O 1
ATOM 963 N N . PRO A 1 125 ? 43.226 0.697 -24.655 1.00 44.94 125 PRO A N 1
ATOM 964 C CA . PRO A 1 125 ? 43.712 1.179 -25.934 1.00 44.94 125 PRO A CA 1
ATOM 965 C C . PRO A 1 125 ? 45.173 0.739 -26.064 1.00 44.94 125 PRO A C 1
ATOM 967 O O . PRO A 1 125 ? 46.010 1.094 -25.228 1.00 44.94 125 PRO A O 1
ATOM 970 N N . GLU A 1 126 ? 45.479 -0.049 -27.095 1.00 47.31 126 GLU A N 1
ATOM 971 C CA . GLU A 1 126 ? 46.853 -0.189 -27.561 1.00 47.31 126 GLU A CA 1
ATOM 972 C C . GLU A 1 126 ? 47.322 1.209 -27.962 1.00 47.31 126 GLU A C 1
ATOM 974 O O . GLU A 1 126 ? 46.833 1.813 -28.917 1.00 47.31 126 GLU A O 1
ATOM 979 N N . VAL A 1 127 ? 48.223 1.758 -27.151 1.00 50.06 127 VAL A N 1
ATOM 980 C CA . VAL A 1 127 ? 48.972 2.961 -27.487 1.00 50.06 127 VAL A CA 1
ATOM 981 C C . VAL A 1 127 ? 49.880 2.581 -28.658 1.00 50.06 127 VAL A C 1
ATOM 983 O O . VAL A 1 127 ? 50.859 1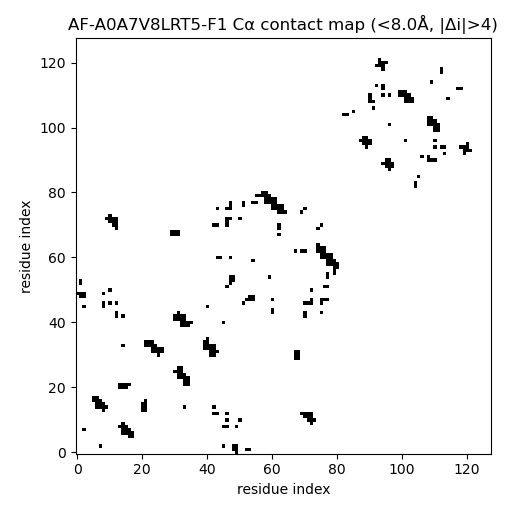.860 -28.457 1.00 50.06 127 VAL A O 1
ATOM 986 N N . LEU A 1 128 ? 49.523 3.024 -29.865 1.00 49.62 128 LEU A N 1
ATOM 987 C CA . LEU A 1 128 ? 50.433 3.119 -31.009 1.00 49.62 128 LEU A CA 1
ATOM 988 C C . LEU A 1 128 ? 51.033 4.524 -31.075 1.00 49.62 128 LEU A C 1
ATOM 990 O O . LEU A 1 128 ? 50.260 5.499 -30.923 1.00 49.62 128 LEU A O 1
#

Organism: NCBI:txid83262

InterPro domains:
  IPR044925 His-Me finger superfamily [SSF54060] (3-78)

Sequence (128 aa):
MSGVPGYRASASGLIRSRRRILKQWVDGSGLKRVQIRDRPRQVHLLMLVTFCGPRPDGGFPVWVNGDRLDNRAENLLWGVPEPVVVRSEVCSRGHALDGAECWGAGRHRICRACVDGVPPIVDLPEVL

Radius of gyration: 22.31 Å; Cα contacts (8 Å, |Δi|>4): 194; chains: 1; bounding box: 68×30×48 Å

Solvent-accessible surface area (backbone atoms only — not comparable to full-atom values): 8081 Å² total; per-residue (Å²): 132,60,67,61,90,73,47,47,77,44,63,78,49,52,45,24,50,88,87,45,76,57,76,66,46,70,47,99,84,59,41,42,29,32,74,54,88,96,42,78,41,54,45,57,58,53,39,36,29,58,76,72,37,74,83,54,86,82,38,43,88,38,42,77,84,69,45,70,73,56,42,27,47,92,32,50,44,76,42,58,76,75,88,73,84,72,86,52,62,49,46,100,77,40,37,73,39,78,93,50,62,68,46,74,58,80,98,61,48,46,45,53,52,68,75,73,66,53,79,50,72,72,84,72,80,81,86,126

Foldseek 3Di:
DQADPQWDADLQLWIDGPPGTFDWDQDPVRFIWTDDPPDIDTSLQRLCCRQVNDAPVQWDWAFQVPRNHRNRSVRIYTDHDDPPPPPDCADPQAAGPVVWDWDDDDVPIDTPCNVVVNHHDDDPPPDD

Mean predicted aligned error: 13.53 Å

Secondary structure (DSSP, 8-state):
--S-TTEEE-TTS-EEESS-BPPEEE-TTS-EEEEETTEEEEHHHHHHHHHT-SPPTT-EEEETTS-TT---GGGEEEE---------SB-TTS-B-TT--EES-GGG-EEHHHHTTPPP--------

Nearest PDB structures (foldseek):
  1u3e-assembly1_M  TM=8.602E-01  e=1.704E-05  Okubovirus SPO1
  1v5r-assembly1_A  TM=4.963E-01  e=2.519E-01  Mus musculus
  1b8h-assembly1_B  TM=6.112E-01  e=5.698E+00  Escherichia phage RB69
  2vk7-assembly2_B  TM=4.869E-01  e=9.880E+00  Clostridium perfringens

pLDDT: mean 83.35, std 15.51, range [36.94, 98.25]